Protein AF-W2M5L8-F1 (afdb_monomer_lite)

pLDDT: mean 80.78, std 11.44, range [43.47, 96.06]

Radius of gyration: 17.41 Å; chains: 1; bounding box: 42×34×52 Å

Foldseek 3Di:
DVVCVVVVNADPVNLLVCLLVCLLVLVLVSNVVSPVSDPHDLVSLLSSLLSNLVNVSLNSNLVSVVVVSHDLVSLVVSLVVCQVVVVVVSNVSCVVSVSDDVVNLVVLVPDDDDPGPSSVVSVVVVVVVVVVVVVD

Secondary structure (DSSP, 8-state):
-HHHHHTT---HHHHHHHHHHHHHTT-HHHHHHHHHHS---HHHHHHHHHHHHHTT-HHHHHHHHHTS-S-HHHHHHHHHHHHHTT-HHHHHHHHHHT-S-HHHHHHHHTSSS--SHHHHHHHHHHHHHHHHHTT-

Sequence (136 aa):
MEVLYLKGCISFDVIVEVFPEASRSSSVDAVEFLYPTASIPTYVMDEAFQNAADLNCAKVVDFLYKTGEIFSMMIEETVMITAQDEDMYFVECLFNCGGIPQELLDKDAQSTPPASLFHLFLSRIRNSESVKRTKL

Organism: Phytophthora nicotianae (NCBI:txid4792)

Structure (mmCIF, N/CA/C/O backbone):
data_AF-W2M5L8-F1
#
_entry.id   AF-W2M5L8-F1
#
loop_
_atom_site.group_PDB
_atom_site.id
_atom_site.type_symbol
_atom_site.label_atom_id
_atom_site.label_alt_id
_atom_site.label_comp_id
_atom_site.label_asym_id
_atom_site.label_entity_id
_atom_site.label_seq_id
_atom_site.pdbx_PDB_ins_code
_atom_site.Cartn_x
_atom_site.Cartn_y
_atom_site.Cartn_z
_atom_site.occupancy
_atom_site.B_iso_or_equiv
_atom_site.auth_seq_id
_atom_site.auth_comp_id
_atom_site.auth_asym_id
_atom_site.auth_atom_id
_atom_site.pdbx_PDB_model_num
ATOM 1 N N . MET A 1 1 ? 6.866 4.047 -19.020 1.00 71.56 1 MET A N 1
ATOM 2 C CA . MET A 1 1 ? 7.908 3.416 -18.183 1.00 71.56 1 MET A CA 1
ATOM 3 C C 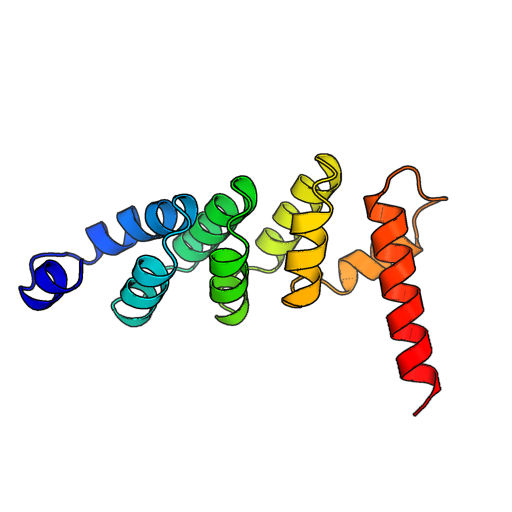. MET A 1 1 ? 8.341 2.066 -18.748 1.00 71.56 1 MET A C 1
ATOM 5 O O . MET A 1 1 ? 9.526 1.886 -18.992 1.00 71.56 1 MET A O 1
ATOM 9 N N . GLU A 1 2 ? 7.397 1.183 -19.081 1.00 79.69 2 GLU A N 1
ATOM 10 C CA . GLU A 1 2 ? 7.637 -0.151 -19.665 1.00 79.69 2 GLU A CA 1
ATOM 11 C C . GLU A 1 2 ? 8.643 -0.193 -20.833 1.00 79.69 2 GLU A C 1
ATOM 13 O O . GLU A 1 2 ? 9.620 -0.934 -20.783 1.00 79.69 2 GLU A O 1
ATOM 18 N N . VAL A 1 3 ? 8.490 0.667 -21.849 1.00 83.12 3 VAL A N 1
ATOM 19 C CA . VAL A 1 3 ? 9.415 0.717 -23.006 1.00 83.12 3 VAL A CA 1
ATOM 20 C C . VAL A 1 3 ? 10.860 1.040 -22.601 1.00 83.12 3 VAL A C 1
ATOM 22 O O . VAL A 1 3 ? 11.798 0.546 -23.224 1.00 83.12 3 VAL A O 1
ATOM 25 N N . LEU A 1 4 ? 11.055 1.874 -21.576 1.00 79.56 4 LEU A N 1
ATOM 26 C CA . LEU A 1 4 ? 12.386 2.247 -21.091 1.00 79.56 4 LEU A CA 1
ATOM 27 C C . LEU A 1 4 ? 13.014 1.109 -20.277 1.00 79.56 4 LEU A C 1
ATOM 29 O O . LEU A 1 4 ? 14.199 0.831 -20.449 1.00 79.56 4 LEU A O 1
ATOM 33 N N . TYR A 1 5 ? 12.216 0.414 -19.459 1.00 81.12 5 TYR A N 1
ATOM 34 C CA . TYR A 1 5 ? 12.654 -0.781 -18.736 1.00 81.12 5 TYR A CA 1
ATOM 35 C C . TYR A 1 5 ? 13.081 -1.894 -19.703 1.00 81.12 5 TYR A C 1
ATOM 37 O O . TYR A 1 5 ? 14.197 -2.396 -19.612 1.00 81.12 5 TYR A O 1
ATOM 45 N N . LEU A 1 6 ? 12.250 -2.207 -20.707 1.00 83.25 6 LEU A N 1
ATOM 46 C CA . LEU A 1 6 ? 12.534 -3.244 -21.711 1.00 83.25 6 LEU A CA 1
ATOM 47 C C . LEU A 1 6 ? 13.799 -2.970 -22.536 1.00 83.25 6 LEU A C 1
ATOM 49 O O . LEU A 1 6 ? 14.426 -3.896 -23.044 1.00 83.25 6 LEU A O 1
ATOM 53 N N . LYS A 1 7 ? 14.187 -1.700 -22.676 1.00 87.75 7 LYS A N 1
ATOM 54 C CA . LYS A 1 7 ? 15.425 -1.296 -23.355 1.00 87.75 7 LYS A CA 1
ATOM 55 C C . LYS A 1 7 ? 16.655 -1.308 -22.440 1.00 87.75 7 LYS A C 1
ATOM 57 O O . LYS A 1 7 ? 17.733 -0.933 -22.894 1.00 87.75 7 LYS A O 1
ATOM 62 N N . GLY A 1 8 ? 16.508 -1.709 -21.175 1.00 82.19 8 GLY A N 1
ATOM 63 C CA . GLY A 1 8 ? 17.575 -1.657 -2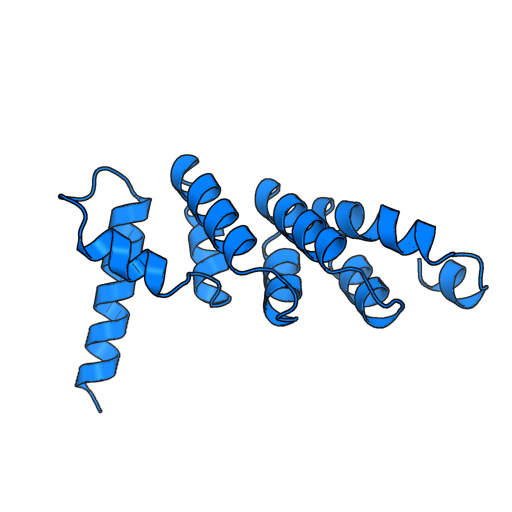0.174 1.00 82.19 8 GLY A CA 1
ATOM 64 C C . GLY A 1 8 ? 18.005 -0.228 -19.836 1.00 82.19 8 GLY A C 1
ATOM 65 O O . GLY A 1 8 ? 19.135 -0.011 -19.411 1.00 82.19 8 GLY A O 1
ATOM 66 N N . CYS A 1 9 ? 17.137 0.762 -20.072 1.00 84.00 9 CYS A N 1
ATOM 67 C CA . CYS A 1 9 ? 17.448 2.179 -19.873 1.00 84.00 9 CYS A CA 1
ATOM 68 C C . CYS A 1 9 ? 17.108 2.684 -18.465 1.00 84.00 9 CYS A C 1
ATOM 70 O O . CYS A 1 9 ? 17.316 3.862 -18.185 1.00 84.00 9 CYS A O 1
ATOM 72 N N . ILE A 1 10 ? 16.558 1.829 -17.601 1.00 84.81 10 ILE A N 1
ATOM 73 C CA . ILE A 1 10 ? 16.216 2.161 -16.218 1.00 84.81 10 ILE A CA 1
ATOM 74 C C . ILE A 1 10 ? 17.120 1.330 -15.308 1.00 84.81 10 ILE A C 1
ATOM 76 O O . ILE A 1 10 ? 17.086 0.101 -15.363 1.00 84.81 10 ILE A O 1
ATOM 80 N N . SER A 1 11 ? 17.942 2.001 -14.499 1.00 87.81 11 SER A N 1
ATOM 81 C CA . SER A 1 11 ? 18.729 1.347 -13.455 1.00 87.81 11 SER A CA 1
ATOM 82 C C . SER A 1 11 ? 17.87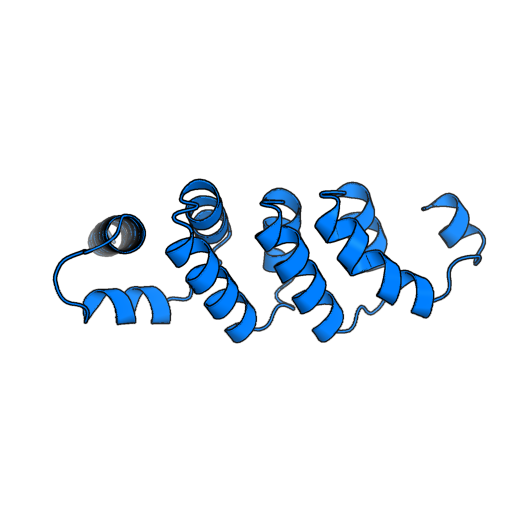3 1.080 -12.218 1.00 87.81 11 SER A C 1
ATOM 84 O O . SER A 1 11 ? 16.824 1.692 -12.021 1.00 87.81 11 SER A O 1
ATOM 86 N N . PHE A 1 12 ? 18.353 0.189 -11.354 1.00 87.69 12 PHE A N 1
ATOM 87 C CA . PHE A 1 12 ? 17.746 -0.049 -10.047 1.00 87.69 12 PHE A CA 1
ATOM 88 C C . PHE A 1 12 ? 17.595 1.245 -9.230 1.00 87.69 12 PHE A C 1
ATOM 90 O O . PHE A 1 12 ? 16.528 1.486 -8.677 1.00 87.69 12 PHE A O 1
ATOM 97 N N . ASP A 1 13 ? 18.617 2.105 -9.230 1.00 89.62 13 ASP A N 1
ATOM 98 C CA . ASP A 1 13 ? 18.592 3.378 -8.496 1.00 89.62 13 ASP A CA 1
ATOM 99 C C . ASP A 1 13 ? 17.445 4.288 -8.960 1.00 89.62 13 ASP A C 1
ATOM 101 O O . ASP A 1 13 ? 16.766 4.899 -8.142 1.00 89.62 13 ASP A O 1
ATOM 105 N N . VAL A 1 14 ? 17.164 4.310 -10.269 1.00 90.69 14 VAL A N 1
ATOM 106 C CA . VAL A 1 14 ? 16.029 5.065 -10.822 1.00 90.69 14 VAL A CA 1
ATOM 107 C C . VAL A 1 14 ? 14.693 4.461 -10.381 1.00 90.69 14 VAL A C 1
ATOM 109 O O . VAL A 1 14 ? 13.748 5.200 -10.135 1.00 90.69 14 VAL A O 1
ATOM 112 N N . ILE A 1 15 ? 14.584 3.133 -10.260 1.00 90.94 15 ILE A N 1
ATOM 113 C CA . ILE A 1 15 ? 13.356 2.496 -9.748 1.00 90.94 15 ILE A CA 1
ATOM 114 C C . ILE A 1 15 ? 13.131 2.887 -8.286 1.00 90.94 15 ILE A C 1
ATOM 116 O O . ILE A 1 15 ? 12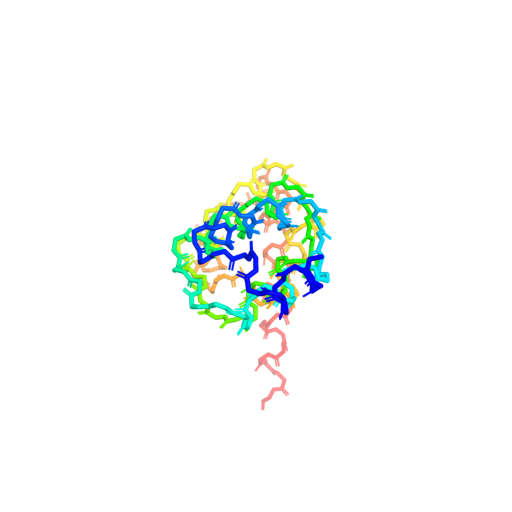.019 3.270 -7.934 1.00 90.94 15 ILE A O 1
ATOM 120 N N . VAL A 1 16 ? 14.183 2.838 -7.465 1.00 93.00 16 VAL A N 1
ATOM 121 C CA . VAL A 1 16 ? 14.136 3.235 -6.050 1.00 93.00 16 VAL A CA 1
ATOM 122 C C . VAL A 1 16 ? 13.704 4.693 -5.885 1.00 93.00 16 VAL A C 1
ATOM 124 O O . VAL A 1 16 ? 12.887 4.980 -5.020 1.00 93.00 16 VAL A O 1
ATOM 127 N N . GLU A 1 17 ? 14.196 5.598 -6.731 1.00 91.56 17 GLU A N 1
ATOM 128 C CA . GLU A 1 17 ? 13.829 7.019 -6.688 1.00 91.56 17 GLU A CA 1
ATOM 129 C C . GLU A 1 17 ? 12.392 7.277 -7.170 1.00 91.56 17 GLU A C 1
ATOM 131 O O . GLU A 1 17 ? 11.663 8.079 -6.593 1.00 91.56 17 GLU A O 1
ATOM 136 N N . VAL A 1 18 ? 11.958 6.596 -8.233 1.00 93.00 18 VAL A N 1
ATOM 137 C CA . VAL A 1 18 ? 10.663 6.883 -8.867 1.00 93.00 18 VAL A CA 1
ATOM 138 C C . VAL A 1 18 ? 9.496 6.193 -8.159 1.00 93.00 18 VAL A C 1
ATOM 140 O O . VAL A 1 18 ? 8.359 6.653 -8.265 1.00 93.00 18 VAL A O 1
ATOM 143 N N . PHE A 1 19 ? 9.738 5.103 -7.431 1.00 95.50 19 PHE A N 1
ATOM 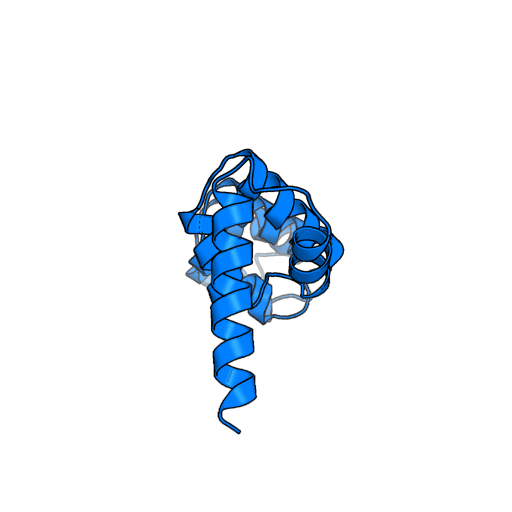144 C CA . PHE A 1 19 ? 8.666 4.326 -6.813 1.00 95.50 19 PHE A CA 1
ATOM 145 C C . PHE A 1 19 ? 7.842 5.112 -5.768 1.00 95.50 19 PHE A C 1
ATOM 147 O O . PHE A 1 19 ? 6.606 5.107 -5.874 1.00 95.50 19 PHE A O 1
ATOM 154 N N . PRO A 1 20 ? 8.451 5.859 -4.821 1.00 96.06 20 PRO A N 1
ATOM 155 C CA . PRO A 1 20 ? 7.691 6.700 -3.898 1.00 96.06 20 PRO A CA 1
ATOM 156 C C . PRO A 1 20 ? 6.930 7.826 -4.606 1.00 96.06 20 PRO A C 1
ATOM 158 O O . PRO A 1 20 ? 5.792 8.117 -4.241 1.00 96.06 20 PRO A O 1
ATOM 161 N N . GLU A 1 21 ? 7.504 8.420 -5.656 1.00 94.88 21 GLU A N 1
ATOM 162 C CA . GLU A 1 21 ? 6.858 9.500 -6.414 1.00 94.88 21 GLU A CA 1
ATOM 163 C C . GLU A 1 21 ? 5.672 8.997 -7.253 1.00 94.88 21 GLU A C 1
ATOM 165 O O . GLU A 1 21 ? 4.632 9.653 -7.346 1.00 94.88 21 GLU A O 1
ATOM 170 N N . ALA A 1 22 ? 5.778 7.796 -7.827 1.00 94.50 22 ALA A N 1
ATOM 171 C CA . ALA A 1 22 ? 4.662 7.137 -8.503 1.00 94.50 22 ALA A CA 1
ATOM 172 C C . ALA A 1 22 ? 3.501 6.873 -7.531 1.00 94.50 22 ALA A C 1
ATOM 174 O O . ALA A 1 22 ? 2.333 7.061 -7.888 1.00 94.50 22 ALA A O 1
ATOM 175 N N . SER A 1 23 ? 3.836 6.499 -6.294 1.00 94.94 23 SER A N 1
ATOM 176 C CA . SER A 1 23 ? 2.870 6.264 -5.220 1.00 94.94 23 SER A CA 1
ATOM 177 C C . SER A 1 23 ? 2.179 7.557 -4.785 1.00 94.94 23 SER A C 1
ATOM 179 O O . SER A 1 23 ? 0.950 7.613 -4.729 1.00 94.94 23 SER A O 1
ATOM 181 N N . ARG A 1 24 ? 2.962 8.629 -4.610 1.00 92.94 24 ARG A N 1
ATOM 182 C CA . ARG A 1 24 ? 2.494 10.000 -4.368 1.00 92.94 24 ARG A CA 1
ATOM 183 C C . ARG A 1 24 ? 1.548 10.496 -5.470 1.00 92.94 24 ARG A C 1
ATOM 185 O O . ARG A 1 24 ? 0.528 11.119 -5.205 1.00 92.94 24 ARG A O 1
ATOM 192 N N . SER A 1 25 ? 1.859 10.191 -6.727 1.00 92.50 25 SER A N 1
ATOM 193 C CA . SER A 1 25 ? 1.085 10.617 -7.900 1.00 92.50 25 SER A CA 1
ATOM 194 C C . SER A 1 25 ? -0.161 9.757 -8.178 1.00 92.50 25 SER A C 1
ATOM 196 O O . SER A 1 25 ? -0.741 9.857 -9.262 1.00 92.50 25 SER A O 1
ATOM 198 N N . SER A 1 26 ? -0.568 8.877 -7.252 1.00 89.50 26 SER A N 1
ATOM 199 C CA . SER A 1 26 ? -1.690 7.933 -7.410 1.00 89.50 26 SER A CA 1
ATOM 200 C C . SER A 1 26 ? -1.602 7.038 -8.658 1.00 89.50 26 SER A C 1
ATOM 202 O O . SER A 1 26 ? -2.609 6.555 -9.181 1.00 89.50 26 SER A O 1
ATOM 204 N N . SER A 1 27 ? -0.392 6.824 -9.180 1.00 91.81 27 SER A N 1
ATOM 205 C CA . SER A 1 27 ? -0.177 6.113 -10.441 1.00 91.81 27 SER A CA 1
ATOM 206 C C . SER A 1 27 ? -0.118 4.606 -10.207 1.00 91.81 27 SER A C 1
ATOM 208 O O . SER A 1 27 ? 0.954 4.009 -10.265 1.00 91.81 27 SER A O 1
ATOM 210 N N . VAL A 1 28 ? -1.281 3.992 -9.959 1.00 92.00 28 VAL A N 1
ATOM 211 C CA . VAL A 1 28 ? -1.420 2.547 -9.681 1.00 92.00 28 VAL A CA 1
ATOM 212 C C . VAL A 1 28 ? -0.695 1.700 -10.728 1.00 92.00 28 VAL A C 1
ATOM 214 O O . VAL A 1 28 ? 0.157 0.904 -10.359 1.00 92.00 28 VAL A O 1
ATOM 217 N N . ASP A 1 29 ? -0.924 1.951 -12.021 1.00 92.06 29 ASP A N 1
ATOM 218 C CA . ASP A 1 29 ? -0.282 1.199 -13.110 1.00 92.06 29 ASP A CA 1
ATOM 219 C C . ASP A 1 29 ? 1.255 1.263 -13.049 1.00 92.06 29 ASP A C 1
ATOM 221 O O . ASP A 1 29 ? 1.944 0.302 -13.386 1.00 92.06 29 ASP A O 1
ATOM 225 N N . ALA A 1 30 ? 1.816 2.401 -12.623 1.00 91.56 30 ALA A N 1
ATOM 226 C CA . ALA A 1 30 ? 3.260 2.566 -12.499 1.00 91.56 30 ALA A CA 1
ATOM 227 C C . ALA A 1 30 ? 3.807 1.822 -11.275 1.00 91.56 30 ALA A C 1
ATOM 229 O O . ALA A 1 30 ? 4.845 1.175 -11.381 1.00 91.56 30 ALA A O 1
ATOM 230 N N . VAL A 1 31 ? 3.105 1.883 -10.141 1.00 93.44 31 VAL A N 1
ATOM 231 C CA . VAL A 1 31 ? 3.475 1.169 -8.910 1.00 93.44 31 VAL A CA 1
ATOM 232 C C . VAL A 1 31 ? 3.378 -0.347 -9.118 1.00 93.44 31 VAL A C 1
ATOM 234 O O . VAL A 1 31 ? 4.334 -1.063 -8.822 1.00 93.44 31 VAL A O 1
ATOM 237 N N . GLU A 1 32 ? 2.283 -0.831 -9.709 1.00 93.50 32 GLU A N 1
ATOM 238 C CA . GLU A 1 32 ? 2.076 -2.246 -10.045 1.00 93.50 32 GLU A CA 1
ATOM 239 C C . GLU A 1 32 ? 3.093 -2.758 -11.069 1.00 93.50 32 GLU A C 1
ATOM 241 O O . GLU A 1 32 ? 3.517 -3.909 -10.991 1.00 93.50 32 GLU A O 1
ATOM 246 N N . PHE A 1 33 ? 3.515 -1.913 -12.015 1.00 91.19 33 PHE A N 1
ATOM 247 C CA . PHE A 1 33 ? 4.583 -2.255 -12.949 1.00 91.19 33 PHE A CA 1
ATOM 248 C C . PHE A 1 33 ? 5.950 -2.303 -12.261 1.00 91.19 33 PHE A C 1
ATOM 250 O O . PHE A 1 33 ? 6.717 -3.232 -12.493 1.00 91.19 33 PHE A O 1
ATOM 257 N N . LEU A 1 34 ? 6.280 -1.311 -11.430 1.00 91.25 34 LEU A N 1
ATOM 258 C CA . LEU A 1 34 ? 7.610 -1.191 -10.833 1.00 91.25 34 LEU A CA 1
ATOM 259 C C . LEU A 1 34 ? 7.868 -2.235 -9.746 1.00 91.25 34 LEU A C 1
ATOM 261 O O . LEU A 1 34 ? 8.956 -2.811 -9.722 1.00 91.25 34 LEU A O 1
ATOM 265 N N . TYR A 1 35 ? 6.881 -2.512 -8.893 1.00 92.19 35 TYR A N 1
ATOM 266 C CA . TYR A 1 35 ? 7.011 -3.433 -7.762 1.00 92.19 35 TYR A CA 1
ATOM 267 C C . TYR A 1 35 ? 7.620 -4.804 -8.127 1.00 92.19 35 TYR A C 1
ATOM 269 O O . TYR A 1 35 ? 8.618 -5.181 -7.519 1.00 92.19 35 TYR A O 1
ATOM 277 N N . PRO A 1 36 ? 7.126 -5.546 -9.141 1.00 89.50 36 PRO A N 1
ATOM 278 C CA . PRO A 1 36 ? 7.701 -6.841 -9.505 1.00 89.50 36 PRO A CA 1
ATOM 279 C C . PRO A 1 36 ? 9.026 -6.734 -10.275 1.00 89.50 36 PRO A C 1
ATOM 281 O O . PRO A 1 36 ? 9.723 -7.734 -10.438 1.00 89.50 36 PRO A O 1
ATOM 284 N N . THR A 1 37 ? 9.372 -5.556 -10.805 1.00 84.62 37 THR A N 1
ATOM 285 C CA . THR A 1 37 ? 10.548 -5.393 -11.680 1.00 84.62 37 THR A CA 1
ATOM 286 C C . THR A 1 37 ? 11.864 -5.232 -10.928 1.00 84.62 37 THR A C 1
ATOM 288 O O . THR A 1 37 ? 12.929 -5.372 -11.538 1.00 84.62 37 THR A O 1
ATOM 291 N N . ALA A 1 38 ? 11.807 -4.956 -9.623 1.00 80.62 38 ALA A N 1
ATOM 292 C CA . ALA A 1 38 ? 12.970 -4.743 -8.778 1.00 80.62 38 ALA A CA 1
ATOM 293 C C . ALA A 1 38 ? 12.731 -5.262 -7.357 1.00 80.62 38 ALA A C 1
ATOM 295 O O . ALA A 1 38 ? 11.613 -5.276 -6.861 1.00 80.62 38 ALA A O 1
ATOM 296 N N . SER A 1 39 ? 13.812 -5.637 -6.673 1.00 88.31 39 SER A N 1
ATOM 297 C CA . SER A 1 39 ? 13.771 -5.886 -5.230 1.00 88.31 39 SER A CA 1
ATOM 298 C C . SER A 1 39 ? 13.735 -4.546 -4.499 1.00 88.31 39 SER A C 1
ATOM 300 O O . SER A 1 39 ? 14.782 -4.030 -4.106 1.00 88.31 39 SER A O 1
ATOM 302 N N . ILE A 1 40 ? 12.548 -3.954 -4.375 1.00 93.31 40 ILE A N 1
ATOM 303 C CA . ILE A 1 40 ? 12.378 -2.652 -3.728 1.00 93.31 40 ILE A CA 1
ATOM 304 C C . ILE A 1 40 ? 12.737 -2.779 -2.239 1.00 93.31 40 ILE A C 1
ATOM 306 O O . ILE A 1 40 ? 12.196 -3.650 -1.558 1.00 93.31 40 ILE A O 1
ATOM 310 N N . PRO A 1 41 ? 13.663 -1.957 -1.715 1.00 93.44 41 PRO A N 1
ATOM 311 C CA . PRO A 1 41 ? 13.987 -1.971 -0.295 1.00 93.44 41 PRO A CA 1
ATOM 312 C C . PRO A 1 41 ? 12.774 -1.603 0.567 1.00 93.44 41 PRO A C 1
ATOM 314 O O . PRO A 1 41 ? 11.999 -0.724 0.200 1.00 93.44 41 PRO A O 1
ATOM 317 N N . THR A 1 42 ? 12.654 -2.201 1.752 1.00 91.94 42 THR A N 1
ATOM 318 C CA . THR A 1 42 ? 11.521 -1.952 2.664 1.00 91.94 42 THR A CA 1
ATOM 319 C C . THR A 1 42 ? 11.356 -0.474 3.019 1.00 91.94 42 THR A C 1
ATOM 321 O O . THR A 1 42 ? 10.248 0.035 2.944 1.00 91.94 42 THR A O 1
ATOM 324 N N . TYR A 1 43 ? 12.448 0.263 3.256 1.00 93.00 43 TYR A N 1
ATOM 325 C CA . TYR A 1 43 ? 12.364 1.704 3.543 1.00 93.00 43 TYR A CA 1
ATOM 326 C C . TYR A 1 43 ? 11.725 2.516 2.398 1.00 93.00 43 TYR A C 1
ATOM 328 O O . TYR A 1 43 ? 11.074 3.525 2.646 1.00 93.00 43 TYR A O 1
ATOM 336 N N . VAL A 1 44 ? 11.896 2.073 1.147 1.00 95.75 44 VAL A N 1
ATOM 337 C CA . VAL A 1 44 ? 11.279 2.695 -0.038 1.00 95.75 44 VAL A CA 1
ATOM 338 C C . VAL A 1 44 ? 9.797 2.334 -0.104 1.00 95.75 44 VAL A C 1
ATOM 340 O O . VAL A 1 44 ? 8.984 3.159 -0.509 1.00 95.75 44 VAL A O 1
ATOM 343 N N . MET A 1 45 ? 9.437 1.114 0.310 1.00 95.25 45 MET A N 1
ATOM 344 C CA . MET A 1 45 ? 8.042 0.686 0.435 1.00 95.25 45 MET A CA 1
ATOM 345 C C . MET A 1 45 ? 7.304 1.496 1.507 1.00 95.25 45 MET A C 1
ATOM 347 O O . MET A 1 45 ? 6.191 1.952 1.251 1.00 95.25 45 MET A O 1
ATOM 351 N N . ASP A 1 46 ? 7.926 1.730 2.665 1.00 93.88 46 ASP A N 1
ATOM 352 C CA . ASP A 1 46 ? 7.352 2.554 3.735 1.00 93.88 46 ASP A CA 1
ATOM 353 C C . ASP A 1 46 ? 7.177 4.013 3.291 1.00 93.88 46 ASP A C 1
ATOM 355 O O . ASP A 1 46 ? 6.110 4.597 3.479 1.00 93.88 46 ASP A O 1
ATOM 359 N N . GLU A 1 47 ? 8.192 4.599 2.645 1.00 94.00 47 GLU A N 1
ATOM 360 C CA . GLU A 1 47 ? 8.112 5.959 2.098 1.00 94.00 47 GLU A CA 1
ATOM 361 C C . GLU A 1 47 ? 7.003 6.077 1.042 1.00 94.00 47 GLU A C 1
ATOM 363 O O . GLU A 1 47 ? 6.206 7.017 1.061 1.00 94.00 47 GLU A O 1
ATOM 368 N N . ALA A 1 48 ? 6.909 5.101 0.137 1.00 95.38 48 ALA A N 1
ATOM 369 C CA . ALA A 1 48 ? 5.846 5.024 -0.857 1.00 95.38 48 ALA A CA 1
ATOM 370 C C . ALA A 1 48 ? 4.455 4.926 -0.216 1.00 95.38 48 ALA A C 1
ATOM 372 O O . ALA A 1 48 ? 3.521 5.589 -0.675 1.00 95.38 48 ALA A O 1
ATOM 373 N N . PHE A 1 49 ? 4.325 4.140 0.856 1.00 93.00 49 PHE A N 1
ATOM 374 C CA . PHE A 1 49 ? 3.084 3.998 1.610 1.00 93.00 49 PHE A CA 1
ATOM 375 C C . PHE A 1 49 ? 2.669 5.321 2.257 1.00 93.00 49 PHE A C 1
ATOM 377 O O . PHE A 1 49 ? 1.529 5.746 2.066 1.00 93.00 49 PHE A O 1
ATOM 384 N N . GLN A 1 50 ? 3.591 6.016 2.931 1.00 90.19 50 GLN A N 1
ATOM 385 C CA . GLN A 1 50 ? 3.318 7.326 3.532 1.00 90.19 50 GLN A CA 1
ATOM 386 C C . GLN A 1 50 ? 2.938 8.367 2.490 1.00 90.19 50 GLN A C 1
ATOM 388 O O . GLN A 1 50 ? 1.934 9.050 2.642 1.00 90.19 50 GLN A O 1
ATOM 393 N N . ASN A 1 51 ? 3.699 8.459 1.399 1.00 92.25 51 ASN A N 1
ATOM 394 C CA . ASN A 1 51 ? 3.429 9.419 0.334 1.00 92.25 51 ASN A CA 1
ATOM 395 C C . ASN A 1 51 ? 2.054 9.194 -0.303 1.00 92.25 51 ASN A C 1
ATOM 397 O O . ASN A 1 51 ? 1.356 10.150 -0.648 1.00 92.25 51 ASN A O 1
ATOM 401 N N . ALA A 1 52 ? 1.663 7.930 -0.476 1.00 91.38 52 ALA A N 1
ATOM 402 C CA . ALA A 1 52 ? 0.334 7.587 -0.951 1.00 91.38 52 ALA A CA 1
ATOM 403 C C . ALA A 1 52 ? -0.737 7.930 0.097 1.00 91.38 52 ALA A C 1
ATOM 405 O O . ALA A 1 52 ? -1.810 8.407 -0.272 1.00 91.38 52 ALA A O 1
ATOM 406 N N . ALA A 1 53 ? -0.456 7.723 1.383 1.00 86.75 53 ALA A N 1
ATOM 407 C CA . ALA A 1 53 ? -1.379 8.033 2.464 1.00 86.75 53 ALA A CA 1
ATOM 408 C C . ALA A 1 53 ? -1.625 9.537 2.634 1.00 86.75 53 ALA A C 1
ATOM 410 O O . ALA A 1 53 ? -2.779 9.962 2.640 1.00 86.75 53 ALA A O 1
ATOM 411 N N . ASP A 1 54 ? -0.562 10.342 2.657 1.00 84.56 54 ASP A N 1
ATOM 412 C CA . ASP A 1 54 ? -0.612 11.804 2.795 1.00 84.56 54 ASP A CA 1
ATOM 413 C C . ASP A 1 54 ? -1.440 12.476 1.689 1.00 84.56 54 ASP A C 1
ATOM 415 O O . ASP A 1 54 ? -1.991 13.561 1.874 1.00 84.56 54 ASP A O 1
ATOM 419 N N . LEU A 1 55 ? -1.531 11.837 0.519 1.00 86.12 55 LEU A N 1
ATOM 420 C CA . LEU A 1 55 ? -2.302 12.320 -0.628 1.00 86.12 55 LEU A CA 1
ATOM 421 C C . LEU A 1 55 ? -3.574 11.508 -0.895 1.00 86.12 55 LEU A C 1
ATOM 423 O O . LEU A 1 55 ? -4.145 11.614 -1.982 1.00 86.12 55 LEU A O 1
ATOM 427 N N . ASN A 1 56 ? -4.022 10.701 0.072 1.00 83.31 56 ASN A N 1
ATOM 428 C CA . ASN A 1 56 ? -5.257 9.915 0.003 1.00 83.31 56 ASN A CA 1
ATOM 429 C C . ASN A 1 56 ? -5.343 9.046 -1.276 1.00 83.31 56 ASN A C 1
ATOM 431 O O . ASN A 1 56 ? -6.385 8.879 -1.917 1.00 83.31 56 ASN A O 1
ATOM 435 N N . CYS A 1 57 ? -4.211 8.469 -1.681 1.00 88.69 57 CYS A N 1
ATOM 436 C CA . CYS A 1 57 ? -4.087 7.570 -2.824 1.00 88.69 57 CYS A CA 1
ATOM 437 C C . CYS A 1 57 ? -4.536 6.148 -2.449 1.00 88.69 57 CYS A C 1
ATOM 439 O O . CYS A 1 57 ? -3.771 5.190 -2.545 1.00 88.69 57 CYS A O 1
ATOM 441 N N . ALA A 1 58 ? -5.803 6.011 -2.050 1.00 85.44 58 ALA A N 1
ATOM 442 C CA . ALA A 1 58 ? -6.424 4.797 -1.507 1.00 85.44 58 ALA A CA 1
ATOM 443 C C . ALA A 1 58 ? -6.052 3.487 -2.231 1.00 85.44 58 ALA A C 1
ATOM 445 O O . ALA A 1 58 ? -5.728 2.492 -1.590 1.00 85.44 58 ALA A O 1
ATOM 446 N N . LYS A 1 59 ? -6.061 3.474 -3.571 1.00 89.19 59 LYS A N 1
ATOM 447 C CA . LYS A 1 59 ? -5.737 2.268 -4.358 1.00 89.19 59 LYS A CA 1
ATOM 448 C C . LYS A 1 59 ? -4.269 1.858 -4.258 1.00 89.19 59 LYS A C 1
ATOM 450 O O . LYS A 1 59 ? -3.973 0.670 -4.222 1.00 89.19 59 LYS A O 1
ATOM 455 N N . VAL A 1 60 ? -3.364 2.835 -4.233 1.00 92.19 60 VAL A N 1
ATOM 456 C CA . VAL A 1 60 ? -1.930 2.580 -4.063 1.00 92.19 60 VAL A CA 1
ATOM 457 C C . VAL A 1 60 ? -1.672 2.067 -2.649 1.00 92.19 60 VAL A C 1
ATOM 459 O O . VAL A 1 60 ? -0.955 1.091 -2.481 1.00 92.19 60 VAL A O 1
ATOM 462 N N . VAL A 1 61 ? -2.312 2.669 -1.646 1.00 89.94 61 VAL A N 1
ATOM 463 C CA . VAL A 1 61 ? -2.221 2.238 -0.243 1.00 89.94 61 VAL A CA 1
ATOM 464 C C . VAL A 1 61 ? -2.723 0.805 -0.070 1.00 89.94 61 VAL A C 1
ATOM 466 O O . VAL A 1 61 ? -2.033 0.001 0.545 1.00 89.94 61 VAL A O 1
ATOM 469 N N . ASP A 1 62 ? -3.870 0.457 -0.662 1.00 87.94 62 ASP A N 1
ATOM 470 C CA . ASP A 1 62 ? -4.403 -0.913 -0.667 1.00 87.94 62 ASP A CA 1
ATOM 471 C C . ASP A 1 62 ? -3.429 -1.907 -1.317 1.00 87.94 62 ASP A C 1
ATOM 473 O O . ASP A 1 62 ? -3.146 -2.966 -0.754 1.00 87.94 62 ASP A O 1
ATOM 477 N N . PHE A 1 63 ? -2.870 -1.553 -2.479 1.00 91.75 63 PHE A N 1
ATOM 478 C CA . PHE A 1 63 ? -1.864 -2.370 -3.154 1.00 91.75 63 PHE A CA 1
ATOM 479 C C . PHE A 1 63 ? -0.627 -2.587 -2.272 1.00 91.75 63 PHE A C 1
ATOM 481 O O . PHE A 1 63 ? -0.251 -3.731 -2.020 1.00 91.75 63 PHE A O 1
ATOM 488 N N . LEU A 1 64 ? -0.023 -1.502 -1.774 1.00 92.12 64 LEU A N 1
ATOM 489 C CA . LEU A 1 64 ? 1.188 -1.539 -0.954 1.00 92.12 64 LEU A CA 1
ATOM 490 C C . LEU A 1 64 ? 0.958 -2.316 0.343 1.00 92.12 64 LEU A C 1
ATOM 492 O O . LEU A 1 64 ? 1.774 -3.164 0.694 1.00 92.12 64 LEU A O 1
ATOM 496 N N . TYR A 1 65 ? -0.177 -2.108 1.010 1.00 88.69 65 TYR A N 1
ATOM 497 C CA . TYR A 1 65 ? -0.548 -2.856 2.207 1.00 88.69 65 TYR A CA 1
ATOM 498 C C . TYR A 1 65 ? -0.614 -4.371 1.948 1.00 88.69 65 TYR A C 1
ATOM 500 O O . TYR A 1 65 ? -0.039 -5.162 2.696 1.00 88.69 65 TYR A O 1
ATOM 508 N N . LYS A 1 66 ? -1.255 -4.789 0.849 1.00 89.12 66 LYS A N 1
ATOM 509 C CA . LYS A 1 66 ? -1.400 -6.207 0.470 1.00 89.12 66 LYS A CA 1
ATOM 510 C C . LYS A 1 66 ? -0.087 -6.912 0.140 1.00 89.12 66 LYS A C 1
ATOM 512 O O . LYS A 1 66 ? -0.067 -8.141 0.133 1.00 89.12 66 LYS A O 1
ATOM 517 N N . THR A 1 67 ? 0.994 -6.173 -0.115 1.00 89.69 67 THR A N 1
ATOM 518 C CA . THR A 1 67 ? 2.325 -6.773 -0.294 1.00 89.69 67 THR A CA 1
ATOM 519 C C . THR A 1 67 ? 2.851 -7.412 0.992 1.00 89.69 67 THR A C 1
ATOM 521 O O . THR A 1 67 ? 3.627 -8.358 0.920 1.00 89.69 67 THR A O 1
ATOM 524 N N . GLY A 1 68 ? 2.409 -6.931 2.162 1.00 87.75 68 GLY A N 1
ATOM 525 C CA . GLY A 1 68 ? 2.895 -7.387 3.467 1.00 87.75 68 GLY A CA 1
ATOM 526 C C . GLY A 1 68 ? 4.313 -6.921 3.817 1.00 87.75 68 GLY A C 1
ATOM 527 O O . GLY A 1 68 ? 4.844 -7.347 4.837 1.00 87.75 68 GLY A O 1
ATOM 528 N N . GLU A 1 69 ? 4.915 -6.054 2.997 1.00 89.00 69 GLU A N 1
ATOM 529 C CA . GLU A 1 69 ? 6.293 -5.558 3.158 1.00 89.00 69 GLU A CA 1
ATOM 530 C C . GLU A 1 69 ? 6.377 -4.255 3.979 1.00 89.00 69 GLU A C 1
ATOM 532 O O . GLU A 1 69 ? 7.473 -3.790 4.284 1.00 89.00 69 GLU A O 1
ATOM 537 N N . ILE A 1 70 ? 5.233 -3.653 4.328 1.00 90.31 70 ILE A N 1
ATOM 538 C CA . ILE A 1 70 ? 5.160 -2.401 5.098 1.00 90.31 70 ILE A CA 1
ATOM 539 C C . ILE A 1 70 ? 5.332 -2.692 6.588 1.00 90.31 70 ILE A C 1
ATOM 541 O O . ILE A 1 70 ? 4.655 -3.570 7.135 1.00 90.31 70 ILE A O 1
ATOM 545 N N . PHE A 1 71 ? 6.185 -1.933 7.280 1.00 88.44 71 PHE A N 1
ATOM 546 C CA . PHE A 1 71 ? 6.333 -2.110 8.725 1.00 88.44 71 PHE A CA 1
ATOM 547 C C . PHE A 1 71 ? 5.060 -1.716 9.482 1.00 88.44 71 PHE A C 1
ATOM 549 O O . PHE A 1 71 ? 4.437 -0.687 9.223 1.00 88.44 71 PHE A O 1
ATOM 556 N N . SER A 1 72 ? 4.715 -2.496 10.512 1.00 82.88 72 SER A N 1
ATOM 557 C CA . SER A 1 72 ? 3.551 -2.222 11.368 1.00 82.88 72 SER A CA 1
ATOM 558 C C . SER A 1 72 ? 3.616 -0.847 12.034 1.00 82.88 72 SER A C 1
ATOM 560 O O . SER A 1 72 ? 2.596 -0.174 12.141 1.00 82.88 72 SER A O 1
ATOM 562 N N . MET A 1 73 ? 4.816 -0.404 12.426 1.00 84.06 73 MET A N 1
ATOM 563 C CA . MET A 1 73 ? 5.038 0.932 12.985 1.00 84.06 73 MET A CA 1
ATOM 564 C C . MET A 1 73 ? 4.630 2.034 12.000 1.00 84.06 73 MET A C 1
ATOM 566 O O . MET A 1 73 ? 4.003 3.006 12.407 1.00 84.06 73 MET A O 1
ATOM 570 N N . MET A 1 74 ? 4.918 1.847 10.710 1.00 86.94 74 MET A N 1
ATOM 571 C CA . MET A 1 74 ? 4.554 2.800 9.666 1.00 86.94 74 MET A CA 1
ATOM 572 C C . MET A 1 74 ? 3.035 2.910 9.515 1.00 86.94 74 MET A C 1
ATOM 574 O O . MET A 1 74 ? 2.473 4.000 9.453 1.00 86.94 74 MET A O 1
ATOM 578 N N . ILE A 1 75 ? 2.356 1.761 9.536 1.00 83.50 75 ILE A N 1
ATOM 579 C CA . ILE A 1 75 ? 0.895 1.683 9.490 1.00 83.50 75 ILE A CA 1
ATOM 580 C C . ILE A 1 75 ? 0.275 2.391 10.705 1.00 83.50 75 ILE A C 1
ATOM 582 O O . ILE A 1 75 ? -0.662 3.172 10.543 1.00 83.50 75 ILE A O 1
ATOM 586 N N . GLU A 1 76 ? 0.801 2.155 11.914 1.00 82.00 76 GLU A N 1
ATOM 587 C CA . GLU A 1 76 ? 0.339 2.835 13.131 1.00 82.00 76 GLU A CA 1
ATOM 588 C C . GLU A 1 76 ? 0.486 4.358 13.028 1.00 82.00 76 GLU A C 1
ATOM 590 O O . GLU A 1 76 ? -0.465 5.080 13.330 1.00 82.00 76 GLU A O 1
ATOM 595 N N . GLU A 1 77 ? 1.642 4.856 12.580 1.00 83.75 77 GLU A N 1
ATOM 596 C CA . GLU A 1 77 ? 1.881 6.294 12.412 1.00 83.75 77 GLU A CA 1
ATOM 597 C C . GLU A 1 77 ? 0.925 6.914 11.388 1.00 83.75 77 GLU A C 1
ATOM 599 O O . GLU A 1 77 ? 0.283 7.924 11.684 1.00 83.75 77 GLU A O 1
ATOM 604 N N . THR A 1 78 ? 0.741 6.275 10.230 1.00 83.06 78 THR A N 1
ATOM 605 C CA . THR A 1 78 ? -0.212 6.728 9.209 1.00 83.06 78 THR A CA 1
ATOM 606 C C . THR A 1 78 ? -1.648 6.787 9.750 1.00 83.06 78 THR A C 1
ATOM 608 O O . THR A 1 78 ? -2.360 7.771 9.532 1.00 83.06 78 THR A O 1
ATOM 611 N N . VAL A 1 79 ? -2.091 5.766 10.493 1.00 78.56 79 VAL A N 1
ATOM 612 C CA . VAL A 1 79 ? -3.420 5.761 11.130 1.00 78.56 79 VAL A CA 1
ATOM 613 C C . VAL A 1 79 ? -3.546 6.912 12.130 1.00 78.56 79 VAL A C 1
ATOM 615 O O . VAL A 1 79 ? -4.571 7.586 12.164 1.00 78.56 79 VAL A O 1
ATOM 618 N N . MET A 1 80 ? -2.511 7.171 12.930 1.00 78.19 80 MET A N 1
ATOM 619 C CA . MET A 1 80 ? -2.527 8.247 13.922 1.00 78.19 80 MET A CA 1
ATOM 620 C C . MET A 1 80 ? -2.565 9.643 13.288 1.00 78.19 80 MET A C 1
ATOM 622 O O . MET A 1 80 ? -3.274 10.507 13.798 1.00 78.19 80 MET A O 1
ATOM 626 N N . ILE A 1 81 ? -1.836 9.870 12.193 1.00 79.50 81 ILE A N 1
ATOM 627 C CA . ILE A 1 81 ? -1.849 11.147 11.459 1.00 79.50 81 ILE A CA 1
ATOM 628 C C . ILE A 1 81 ? -3.229 11.374 10.833 1.00 79.50 81 ILE A C 1
ATOM 630 O O . ILE A 1 81 ? -3.876 12.386 11.081 1.00 79.50 81 ILE A O 1
ATOM 634 N N . THR A 1 82 ? -3.742 10.380 10.113 1.00 76.31 82 THR A N 1
ATOM 635 C CA . THR A 1 82 ? -5.044 10.476 9.428 1.00 76.31 82 THR A CA 1
ATOM 636 C C . THR A 1 82 ? -6.214 10.607 10.408 1.00 76.31 82 THR A C 1
ATOM 638 O O . THR A 1 82 ? -7.204 11.279 10.119 1.00 76.31 82 THR A O 1
ATOM 641 N N . ALA A 1 83 ? -6.077 10.038 11.611 1.00 75.56 83 ALA A N 1
ATOM 642 C CA . ALA A 1 83 ? -6.983 10.254 12.733 1.00 75.56 83 ALA A CA 1
ATOM 643 C C . ALA A 1 83 ? -6.970 11.696 13.259 1.00 75.56 83 ALA A C 1
ATOM 645 O O . ALA A 1 83 ? -8.030 12.216 13.610 1.00 75.56 83 ALA A O 1
ATOM 646 N N . GLN A 1 84 ? -5.790 12.319 13.356 1.00 76.19 84 GLN A N 1
ATOM 647 C CA . GLN A 1 84 ? -5.644 13.713 13.791 1.00 76.19 84 GLN A CA 1
ATOM 648 C C . GLN A 1 84 ? -6.253 14.683 12.779 1.00 76.19 84 GLN A C 1
ATOM 650 O O . GLN A 1 84 ? -6.885 15.657 13.185 1.00 76.19 84 GLN A O 1
ATOM 655 N N . ASP A 1 85 ? -6.119 14.378 11.490 1.00 77.50 85 ASP A N 1
ATOM 656 C CA . ASP A 1 85 ? -6.668 15.184 10.397 1.00 77.50 85 ASP A CA 1
ATOM 657 C C . ASP A 1 85 ? -8.172 14.945 10.157 1.00 77.50 85 ASP A C 1
ATOM 659 O O . ASP A 1 85 ? -8.781 15.599 9.311 1.00 77.50 85 ASP A O 1
ATOM 663 N N . GLU A 1 86 ? -8.787 14.017 10.903 1.00 77.19 86 GLU A N 1
ATOM 664 C CA . GLU A 1 86 ? -10.176 13.568 10.739 1.00 77.19 86 GLU A CA 1
ATOM 665 C C . GLU A 1 86 ? -10.520 13.138 9.294 1.00 77.19 86 GLU A C 1
ATOM 667 O O . GLU A 1 86 ? -11.680 13.222 8.872 1.00 77.19 86 GLU A O 1
ATOM 672 N N . ASP A 1 87 ? -9.542 12.620 8.533 1.00 79.19 87 ASP A N 1
ATOM 673 C CA . ASP A 1 87 ? -9.771 12.050 7.196 1.00 79.19 87 ASP A CA 1
ATOM 674 C C . ASP A 1 87 ? -10.427 10.667 7.320 1.00 79.19 87 ASP A C 1
ATOM 676 O O . ASP A 1 87 ? -9.824 9.603 7.152 1.00 79.19 87 ASP A O 1
ATOM 680 N N . MET A 1 88 ? -11.719 10.687 7.642 1.00 75.69 88 MET A N 1
ATOM 681 C CA . MET A 1 88 ? -12.511 9.483 7.872 1.00 75.69 88 MET A CA 1
ATOM 682 C C . MET A 1 88 ? -12.620 8.595 6.629 1.00 75.69 88 MET A C 1
ATOM 684 O O . MET A 1 88 ? -12.808 7.388 6.775 1.00 75.69 88 MET A O 1
ATOM 688 N N . TYR A 1 89 ? -12.498 9.164 5.423 1.00 73.69 89 TYR A N 1
ATOM 689 C CA . TYR A 1 89 ? -12.517 8.389 4.181 1.00 73.69 89 TYR A CA 1
ATOM 690 C C . TYR A 1 89 ? -11.266 7.518 4.078 1.00 73.69 89 TYR A C 1
ATOM 692 O O . TYR A 1 89 ? -11.348 6.331 3.755 1.00 73.69 89 TYR A O 1
ATOM 700 N N . PHE A 1 90 ? -10.108 8.086 4.404 1.00 74.88 90 PHE A N 1
ATOM 701 C CA . PHE A 1 90 ? -8.859 7.349 4.365 1.00 74.88 90 PHE A CA 1
ATOM 702 C C . PHE A 1 90 ? -8.723 6.357 5.528 1.00 74.88 90 PHE A C 1
ATOM 704 O O . PHE A 1 90 ? -8.294 5.223 5.316 1.00 74.88 90 PHE A O 1
ATOM 711 N N . VAL A 1 91 ? -9.192 6.711 6.728 1.00 76.50 91 VAL A N 1
ATOM 712 C CA . VAL A 1 91 ? -9.279 5.769 7.859 1.00 76.50 91 VAL A CA 1
ATOM 713 C C . VAL A 1 91 ? -10.184 4.573 7.515 1.00 76.50 91 VAL A C 1
ATOM 715 O O . VAL A 1 91 ? -9.846 3.427 7.820 1.00 76.50 91 VAL A O 1
ATOM 718 N N . GLU A 1 92 ? -11.311 4.804 6.832 1.00 74.69 92 GLU A N 1
ATOM 719 C CA . GLU A 1 92 ? -12.174 3.731 6.324 1.00 74.69 92 GLU A CA 1
ATOM 720 C C . GLU A 1 92 ? -11.483 2.897 5.237 1.00 74.69 92 GLU A C 1
ATOM 722 O O . GLU A 1 92 ? -11.624 1.672 5.220 1.00 74.69 92 GLU A O 1
ATOM 727 N N . CYS A 1 93 ? -10.686 3.524 4.369 1.00 75.75 93 CYS A N 1
ATOM 728 C CA . CYS A 1 93 ? -9.866 2.811 3.396 1.00 75.75 93 CYS A CA 1
ATOM 729 C C . CYS A 1 93 ? -8.864 1.878 4.087 1.00 75.75 93 CYS A C 1
ATOM 731 O O . CYS A 1 93 ? -8.859 0.683 3.797 1.00 75.75 93 CYS A O 1
ATOM 733 N N . LEU A 1 94 ? -8.073 2.384 5.039 1.00 75.94 94 LEU A N 1
ATOM 734 C CA . LEU A 1 94 ? -7.116 1.585 5.811 1.00 75.94 94 LEU A CA 1
ATOM 735 C C . LEU A 1 94 ? -7.807 0.420 6.525 1.00 75.94 94 LEU A C 1
ATOM 737 O O . LEU A 1 94 ? -7.326 -0.711 6.460 1.00 75.94 94 LEU A O 1
ATOM 741 N N . PHE A 1 95 ? -8.973 0.664 7.132 1.00 74.31 95 PHE A N 1
ATOM 742 C CA . PHE A 1 95 ? -9.779 -0.392 7.743 1.00 74.31 95 PHE A CA 1
ATOM 743 C C . PHE A 1 95 ? -10.173 -1.481 6.741 1.00 74.31 95 PHE A C 1
ATOM 745 O O . PHE A 1 95 ? -9.962 -2.665 7.002 1.00 74.31 95 PHE A O 1
ATOM 752 N N . ASN A 1 96 ? -10.714 -1.094 5.584 1.00 72.94 96 ASN A N 1
ATOM 753 C CA . ASN A 1 96 ? -11.144 -2.035 4.549 1.00 72.94 96 ASN A CA 1
ATOM 754 C C . ASN A 1 96 ? -9.975 -2.830 3.949 1.00 72.94 96 ASN A C 1
ATOM 756 O O . ASN A 1 96 ? -10.175 -3.957 3.497 1.00 72.94 96 ASN A O 1
ATOM 760 N N . CYS A 1 97 ? -8.764 -2.270 3.976 1.00 69.00 97 CYS A N 1
ATOM 761 C CA . CYS A 1 97 ? -7.547 -2.964 3.560 1.00 69.00 97 CYS A CA 1
ATOM 762 C C . CYS A 1 97 ? -7.055 -3.975 4.610 1.00 69.00 97 CYS A C 1
ATOM 764 O O . CYS A 1 97 ? -6.240 -4.827 4.282 1.00 69.00 97 CYS A O 1
ATOM 766 N N . GLY A 1 98 ? -7.556 -3.919 5.851 1.00 68.75 98 GLY A N 1
ATOM 767 C CA . GLY A 1 98 ? -7.056 -4.694 6.994 1.00 68.75 98 GLY A CA 1
ATOM 768 C C . GLY A 1 98 ? -5.962 -3.977 7.792 1.00 68.75 98 GLY A C 1
ATOM 769 O O . GLY A 1 98 ? -5.467 -4.514 8.778 1.00 68.75 98 GLY A O 1
ATOM 770 N N . GLY A 1 99 ? -5.612 -2.749 7.407 1.00 65.19 99 GLY A N 1
ATOM 771 C CA . GLY A 1 99 ? -4.496 -1.970 7.937 1.00 65.19 99 GLY A CA 1
ATOM 772 C C . GLY A 1 99 ? -4.752 -1.234 9.243 1.00 65.19 99 GLY A C 1
ATOM 773 O O . GLY A 1 99 ? -4.009 -0.312 9.546 1.00 65.19 99 GLY A O 1
ATOM 774 N N . ILE A 1 100 ? -5.766 -1.606 10.028 1.00 68.25 100 ILE A N 1
ATOM 775 C CA . ILE A 1 100 ? -5.873 -1.130 11.414 1.00 68.25 100 ILE A CA 1
ATOM 776 C C . ILE A 1 100 ? -5.338 -2.235 12.329 1.00 68.25 100 ILE A C 1
ATOM 778 O O . ILE A 1 100 ? -6.004 -3.266 12.467 1.00 68.25 100 ILE A O 1
ATOM 782 N N . PRO A 1 101 ? -4.163 -2.043 12.960 1.00 67.50 101 PRO A N 1
ATOM 783 C CA . PRO A 1 101 ? -3.617 -3.006 13.906 1.00 67.50 101 PRO A CA 1
ATOM 784 C C . PRO A 1 101 ? -4.592 -3.248 15.057 1.00 67.50 101 PRO A C 1
ATOM 786 O O . PRO A 1 101 ? -5.228 -2.319 15.568 1.00 67.50 101 PRO A O 1
ATOM 789 N N . GLN A 1 102 ? -4.708 -4.503 15.487 1.00 67.12 102 GLN A N 1
ATOM 790 C CA . GLN A 1 102 ? -5.609 -4.876 16.576 1.00 67.12 102 GLN A CA 1
ATOM 791 C C . GLN A 1 102 ? -5.220 -4.162 17.881 1.00 67.12 102 GLN A C 1
ATOM 793 O O . GLN A 1 102 ? -6.092 -3.775 18.658 1.00 67.12 102 GLN A O 1
ATOM 798 N N . GLU A 1 103 ? -3.925 -3.893 18.072 1.00 67.25 103 GLU A N 1
ATOM 799 C CA . GLU A 1 103 ? -3.397 -3.120 19.195 1.00 67.25 103 GLU A CA 1
ATOM 800 C C . GLU A 1 103 ? -3.996 -1.707 19.264 1.00 67.25 103 GLU A C 1
ATOM 802 O O . GLU A 1 103 ? -4.159 -1.143 20.348 1.00 67.25 103 GLU A O 1
ATOM 807 N N . LEU A 1 104 ? -4.349 -1.128 18.115 1.00 68.25 104 LEU A N 1
ATOM 808 C CA . LEU A 1 104 ? -4.929 0.207 18.015 1.00 68.25 104 LEU A CA 1
ATOM 809 C C . LEU A 1 104 ? -6.407 0.199 18.444 1.00 68.25 104 LEU A C 1
ATOM 811 O O . LEU A 1 104 ? -6.857 1.104 19.150 1.00 68.25 104 LEU A O 1
ATOM 815 N N . LEU A 1 105 ? -7.135 -0.877 18.124 1.00 69.62 105 LEU A N 1
ATOM 816 C CA . LEU A 1 105 ? -8.494 -1.124 18.627 1.00 69.62 105 LEU A CA 1
ATOM 817 C C . LEU A 1 105 ? -8.516 -1.368 20.146 1.00 69.62 105 LEU A C 1
ATOM 819 O O . LEU A 1 105 ? -9.444 -0.931 20.834 1.00 69.62 105 LEU A O 1
ATOM 823 N N . ASP A 1 106 ? -7.492 -2.038 20.676 1.00 71.00 106 ASP A N 1
ATOM 824 C CA . ASP A 1 106 ? -7.367 -2.326 22.108 1.00 71.00 106 ASP A CA 1
ATOM 825 C C . ASP A 1 106 ? -6.975 -1.078 22.919 1.00 71.00 106 ASP A C 1
ATOM 827 O O . ASP A 1 106 ? -7.480 -0.880 24.029 1.00 71.00 106 ASP A O 1
ATOM 831 N N . LYS A 1 107 ? -6.129 -0.198 22.361 1.00 68.31 107 LYS A N 1
ATOM 832 C CA . LYS A 1 107 ? -5.80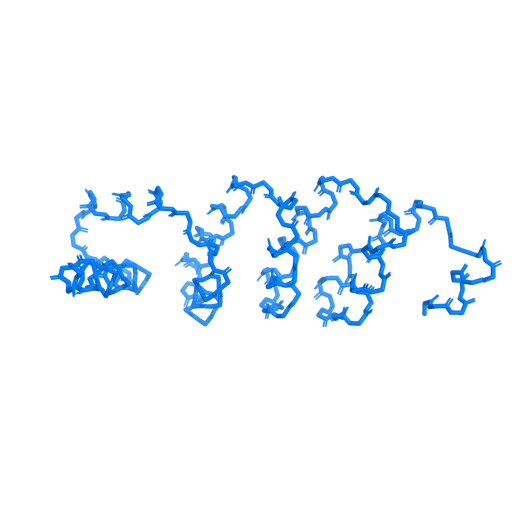0 1.115 22.951 1.00 68.31 107 LYS A CA 1
ATOM 833 C C . LYS A 1 107 ? -7.027 2.029 23.029 1.00 68.31 107 LYS A C 1
ATOM 835 O O . LYS A 1 107 ? -7.228 2.676 24.056 1.00 68.31 107 LYS A O 1
ATOM 840 N N . ASP A 1 108 ? -7.880 2.045 22.000 1.00 65.69 108 ASP A N 1
ATOM 841 C CA . ASP A 1 108 ? -9.154 2.785 22.023 1.00 65.69 108 ASP A CA 1
ATOM 842 C C . ASP A 1 108 ? -10.073 2.316 23.162 1.00 65.69 108 ASP A C 1
ATOM 844 O O . ASP A 1 108 ? -10.679 3.129 23.855 1.00 65.69 108 ASP A O 1
ATOM 848 N N . ALA A 1 109 ? -10.131 1.004 23.418 1.00 60.53 109 ALA A N 1
ATOM 849 C CA . ALA A 1 109 ? -10.970 0.430 24.472 1.00 60.53 109 ALA A CA 1
ATOM 850 C C . ALA A 1 109 ? -10.594 0.880 25.896 1.00 60.53 109 ALA A C 1
ATOM 852 O O . ALA A 1 109 ? -11.425 0.791 26.800 1.00 60.53 109 ALA A O 1
ATOM 853 N N . GLN A 1 110 ? -9.363 1.356 26.096 1.00 65.81 110 GLN A N 1
ATOM 854 C CA . GLN A 1 110 ? -8.862 1.847 27.382 1.00 65.81 110 GLN A CA 1
ATOM 855 C C . GLN A 1 110 ? -9.000 3.371 27.535 1.00 65.81 110 GLN A C 1
ATOM 857 O O . GLN A 1 110 ? -8.748 3.902 28.617 1.00 65.81 110 GLN A O 1
ATOM 862 N N . SER A 1 111 ? -9.407 4.075 26.475 1.00 60.91 111 SER A N 1
ATOM 863 C CA . SER A 1 111 ? -9.571 5.528 26.468 1.00 60.91 111 SER A CA 1
ATOM 864 C C . SER A 1 111 ? -10.948 5.960 27.001 1.00 60.91 111 SER A C 1
ATOM 866 O O . SER A 1 111 ? -11.968 5.305 26.787 1.00 60.91 111 SER A O 1
ATOM 868 N N . THR A 1 112 ? -10.984 7.085 27.718 1.00 58.81 112 THR A N 1
ATOM 869 C CA . THR A 1 112 ? -12.199 7.797 28.175 1.00 58.81 112 THR A CA 1
ATOM 870 C C . THR A 1 112 ? -13.061 8.315 26.998 1.00 58.81 112 THR A C 1
ATOM 872 O O . THR A 1 112 ? -12.567 8.338 25.874 1.00 58.81 112 THR A O 1
ATOM 875 N N . PRO A 1 113 ? -14.351 8.700 27.201 1.00 55.81 113 PRO A N 1
ATOM 876 C CA . PRO A 1 113 ? -15.366 8.767 26.134 1.00 55.81 113 PRO A CA 1
ATOM 877 C C . PRO A 1 113 ? -14.955 9.608 24.913 1.00 55.81 113 PRO A C 1
ATOM 879 O O . PRO A 1 113 ? -14.217 10.582 25.066 1.00 55.81 113 PRO A O 1
ATOM 882 N N . PRO A 1 114 ? -15.449 9.254 23.708 1.00 57.22 114 PRO A N 1
ATOM 883 C CA . PRO A 1 114 ? -14.834 9.650 22.446 1.00 57.22 114 PRO A CA 1
ATOM 884 C C . PRO A 1 114 ? -14.875 11.168 22.260 1.00 57.22 114 PRO A C 1
ATOM 886 O O . PRO A 1 114 ? -15.944 11.757 22.105 1.00 57.22 114 PRO A O 1
ATOM 889 N N . ALA A 1 115 ? -13.696 11.789 22.265 1.00 64.62 115 ALA A N 1
ATOM 890 C CA . ALA A 1 115 ? -13.525 13.213 21.989 1.00 64.62 115 ALA A CA 1
ATOM 891 C C . ALA A 1 115 ? -13.415 13.526 20.482 1.00 64.62 115 ALA A C 1
ATOM 893 O O . ALA A 1 115 ? -13.456 14.696 20.116 1.00 64.62 115 ALA A O 1
ATOM 894 N N . SER A 1 116 ? -13.291 12.509 19.614 1.00 73.06 116 SER A N 1
ATOM 895 C CA . SER A 1 116 ? -13.107 12.672 18.163 1.00 73.06 116 SER A CA 1
ATOM 896 C C . SER A 1 116 ? -13.894 11.650 17.334 1.00 73.06 116 SER A C 1
ATOM 898 O O . SER A 1 116 ? -14.269 10.573 17.818 1.00 73.06 116 SER A O 1
ATOM 900 N N . LEU A 1 117 ? -14.126 11.983 16.057 1.00 71.19 117 LEU A N 1
ATOM 901 C CA . LEU A 1 117 ? -14.775 11.102 15.075 1.00 71.19 117 LEU A CA 1
ATOM 902 C C . LEU A 1 117 ? -14.016 9.785 14.880 1.00 71.19 117 LEU A C 1
ATOM 904 O O . LEU A 1 117 ? -14.638 8.738 14.694 1.00 71.19 117 LEU A O 1
ATOM 908 N N . PHE A 1 118 ? -12.691 9.823 15.006 1.00 74.31 118 PHE A N 1
ATOM 909 C CA . PHE A 1 118 ? -11.837 8.647 14.937 1.00 74.31 118 PHE A CA 1
ATOM 910 C C . PHE A 1 118 ? -12.138 7.633 16.053 1.00 74.31 118 PHE A C 1
ATOM 912 O O . PHE A 1 118 ? -12.403 6.466 15.769 1.00 74.31 118 PHE A O 1
ATOM 919 N N . HIS A 1 119 ? -12.212 8.074 17.315 1.00 75.31 119 HIS A N 1
ATOM 920 C CA . HIS A 1 119 ? -12.579 7.197 18.436 1.00 75.31 119 HIS A CA 1
ATOM 921 C C . HIS A 1 119 ? -13.993 6.612 18.271 1.00 75.31 119 HIS A C 1
ATOM 923 O O . HIS A 1 119 ? -14.232 5.432 18.540 1.00 75.31 119 HIS A O 1
ATOM 929 N N . LEU A 1 120 ? -14.945 7.411 17.768 1.00 73.19 120 LEU A N 1
ATOM 930 C CA . LEU A 1 120 ? -16.299 6.932 17.464 1.00 73.19 120 LEU A CA 1
ATOM 931 C C . LEU A 1 120 ? -16.288 5.843 16.376 1.00 73.19 120 LEU A C 1
ATOM 933 O O . LEU A 1 120 ? -17.012 4.848 16.482 1.00 73.19 120 LEU A O 1
ATOM 937 N N . PHE A 1 121 ? -15.465 6.020 15.344 1.00 75.94 121 PHE A N 1
ATOM 938 C CA . PHE A 1 121 ? -15.295 5.072 14.249 1.00 75.94 121 PHE A CA 1
ATOM 939 C C . PHE A 1 121 ? -14.670 3.752 14.717 1.00 75.94 121 PHE A C 1
ATOM 941 O O . PHE A 1 121 ? -15.252 2.691 14.468 1.00 75.94 121 PHE A O 1
ATOM 948 N N . LEU A 1 122 ? -13.574 3.800 15.483 1.00 76.56 122 LEU A N 1
ATOM 949 C CA . LEU A 1 122 ? -12.946 2.605 16.062 1.00 76.56 122 LEU A CA 1
ATOM 950 C C . LEU A 1 122 ? -13.903 1.848 16.990 1.00 76.56 122 LEU A C 1
ATOM 952 O O . LEU A 1 122 ? -14.068 0.630 16.872 1.00 76.56 122 LEU A O 1
ATOM 956 N N . SER A 1 123 ? -14.620 2.567 17.857 1.00 76.62 123 SER A N 1
ATOM 957 C CA . SER A 1 123 ? -15.629 1.973 18.736 1.00 76.62 123 SER A CA 1
ATOM 958 C C . SER A 1 123 ? -16.762 1.293 17.955 1.00 76.62 123 SER A C 1
ATOM 960 O O . SER A 1 123 ? -17.229 0.218 18.346 1.00 76.62 123 SER A O 1
ATOM 962 N N . ARG A 1 124 ? -17.196 1.869 16.824 1.00 76.44 124 ARG A N 1
ATOM 963 C CA . ARG A 1 124 ? -18.205 1.258 15.943 1.00 76.44 124 ARG A CA 1
ATOM 964 C C . ARG A 1 124 ? -17.683 -0.014 15.275 1.00 76.44 124 ARG A C 1
ATOM 966 O O . ARG A 1 124 ? -18.403 -1.015 15.255 1.00 76.44 124 ARG A O 1
ATOM 973 N N . ILE A 1 125 ? -16.452 0.006 14.767 1.00 75.06 125 ILE A N 1
ATOM 974 C CA . ILE A 1 125 ? -15.799 -1.165 14.169 1.00 75.06 125 ILE A CA 1
ATOM 975 C C . ILE A 1 125 ? -15.705 -2.300 15.183 1.00 75.06 125 ILE A C 1
ATOM 977 O O . ILE A 1 125 ? -16.187 -3.402 14.908 1.00 75.06 125 ILE A O 1
ATOM 981 N N . ARG A 1 126 ? -15.172 -2.020 16.377 1.00 74.94 126 ARG A N 1
ATOM 982 C CA . ARG A 1 126 ? -15.022 -3.001 17.459 1.00 74.94 126 ARG A CA 1
ATOM 983 C C . ARG A 1 126 ? -16.347 -3.682 17.794 1.00 74.94 126 ARG A C 1
ATOM 985 O O . ARG A 1 126 ? -16.405 -4.903 17.933 1.00 74.94 126 ARG A O 1
ATOM 992 N N . ASN A 1 127 ? -17.425 -2.904 17.890 1.00 75.38 127 ASN A N 1
ATOM 993 C CA . ASN A 1 127 ? -18.761 -3.435 18.163 1.00 75.38 127 ASN A CA 1
ATOM 994 C C . ASN A 1 127 ? -19.296 -4.315 17.019 1.00 75.38 127 ASN A C 1
ATOM 996 O O . ASN A 1 127 ? -20.041 -5.258 17.265 1.00 75.38 127 ASN A O 1
ATOM 1000 N N . SER A 1 128 ? -18.926 -4.039 15.766 1.00 73.44 128 SER A N 1
ATOM 1001 C CA . SER A 1 128 ? -19.316 -4.879 14.627 1.00 73.44 128 SER A CA 1
ATOM 1002 C C . SER A 1 128 ? -18.551 -6.211 14.582 1.00 73.44 128 SER A C 1
ATOM 1004 O O . SER A 1 128 ? -19.137 -7.250 14.277 1.00 73.44 128 SER A O 1
ATOM 1006 N N . GLU A 1 129 ? -17.266 -6.194 14.944 1.00 68.88 129 GLU A N 1
ATOM 1007 C CA . GLU A 1 129 ? -16.391 -7.367 15.058 1.00 68.88 129 GLU A CA 1
ATOM 1008 C C . GLU A 1 129 ? -16.852 -8.313 16.181 1.00 68.88 129 GLU A C 1
ATOM 1010 O O . GLU A 1 129 ? -16.984 -9.523 15.978 1.00 68.88 129 GLU A O 1
ATOM 1015 N N . SER A 1 130 ? -17.172 -7.772 17.361 1.00 62.28 130 SER A N 1
ATOM 1016 C CA . SER A 1 130 ? -17.617 -8.565 18.517 1.00 62.28 130 SER A CA 1
ATOM 1017 C C . SER A 1 130 ? -18.966 -9.260 18.287 1.00 62.28 130 SER A C 1
ATOM 1019 O O . SER A 1 130 ? -19.157 -10.406 18.706 1.00 62.28 130 SER A O 1
ATOM 1021 N N . VAL A 1 131 ? -19.879 -8.614 17.553 1.00 60.22 131 VAL A N 1
ATOM 1022 C CA . VAL A 1 131 ? -21.175 -9.188 17.148 1.00 60.22 131 VAL A CA 1
ATOM 1023 C C . VAL A 1 131 ? -21.014 -10.326 16.131 1.00 60.22 131 VAL A C 1
ATOM 1025 O O . VAL A 1 131 ? -21.811 -11.265 16.133 1.00 60.22 131 VAL A O 1
ATOM 1028 N N . LYS A 1 132 ? -19.990 -10.290 15.267 1.00 61.09 132 LYS A N 1
ATOM 1029 C CA . LYS A 1 132 ? -19.697 -11.401 14.341 1.00 61.09 132 LYS A CA 1
ATOM 1030 C C . LYS A 1 132 ? -19.163 -12.632 15.081 1.00 61.09 132 LYS A C 1
ATOM 1032 O O . LYS A 1 132 ? -19.557 -13.746 14.751 1.00 61.09 132 LYS A O 1
ATOM 1037 N N . ARG A 1 133 ? -18.324 -12.443 16.109 1.00 57.19 133 ARG A N 1
ATOM 1038 C CA . ARG A 1 133 ? -17.721 -13.541 16.896 1.00 57.19 133 ARG A CA 1
ATOM 1039 C C . ARG A 1 133 ? -18.697 -14.267 17.827 1.00 57.19 133 ARG A C 1
ATOM 1041 O O . ARG A 1 133 ? -18.443 -15.405 18.183 1.00 57.19 133 ARG A O 1
ATOM 1048 N N . THR A 1 134 ? -19.807 -13.638 18.208 1.00 54.34 134 THR A N 1
ATOM 1049 C CA . THR A 1 134 ? -20.836 -14.233 19.089 1.00 54.34 134 THR A CA 1
ATOM 1050 C C . THR A 1 134 ? -21.893 -15.059 18.346 1.00 54.34 134 THR A C 1
ATOM 1052 O O . THR A 1 134 ? -22.781 -15.624 18.981 1.00 54.34 134 THR A O 1
ATOM 1055 N N . LYS A 1 135 ? -21.825 -15.127 17.010 1.00 50.25 135 LYS A N 1
ATOM 1056 C CA . LYS A 1 135 ? -22.750 -15.895 16.154 1.00 50.25 135 LYS A CA 1
ATOM 1057 C C . LYS A 1 135 ? -22.158 -17.204 15.600 1.00 50.25 135 LYS A C 1
ATOM 1059 O O . LYS A 1 135 ? -22.814 -17.840 14.776 1.00 50.25 135 LYS A O 1
ATOM 1064 N N . LEU A 1 136 ? -20.954 -17.578 16.031 1.00 43.47 136 LEU A N 1
ATOM 1065 C CA . LEU A 1 136 ? -20.301 -18.871 15.785 1.00 43.47 136 LEU A CA 1
ATOM 1066 C C . LEU A 1 136 ? -20.349 -19.716 17.059 1.00 43.47 136 LEU A C 1
ATOM 1068 O O . LEU A 1 136 ? -20.532 -20.943 16.921 1.00 43.47 136 LEU A O 1
#